Protein AF-X0W8N5-F1 (afdb_monomer_lite)

Secondary structure (DSSP, 8-state):
-HHHHHHHHHHHHTPPPTT---SS-----HHHHHHHHHHHHHTS--S-TTEEE-TTT--EEETTTS-EEETTTTEEE-HHHHHHHHHHHHTTS-S-HHHHHHHHHHHHHHHHHHHTT-

pLDDT: mean 88.97, std 12.88, range [35.81, 98.44]

Foldseek 3Di:
DLVVLQVQLVQLCPDDDPPDDDPDTHRDDLVRSVVVVCCCVPVVVNDPNQWDAAPPPSGIDGNVVAWDFQVVVGGTHGRVRLVVLVVCVVVVVDDDSNVSVNVVVVVVVVVVVVVVPD

Structure (mmCIF, N/CA/C/O backbone):
data_AF-X0W8N5-F1
#
_entry.id   AF-X0W8N5-F1
#
loop_
_atom_site.group_PDB
_atom_site.id
_atom_site.type_symbol
_atom_site.label_atom_id
_atom_site.label_alt_id
_atom_site.label_comp_id
_atom_site.label_asym_id
_atom_site.label_entity_id
_atom_site.label_seq_id
_atom_site.pdbx_PDB_ins_code
_atom_site.Cartn_x
_atom_site.Cartn_y
_atom_site.Cartn_z
_atom_site.occupancy
_atom_site.B_iso_or_equiv
_atom_site.auth_seq_id
_atom_site.auth_comp_id
_atom_site.auth_asym_id
_atom_site.auth_atom_id
_atom_site.pdbx_PDB_model_num
ATOM 1 N N . THR A 1 1 ? -9.125 -11.977 5.376 1.00 95.06 1 THR A N 1
ATOM 2 C CA . THR A 1 1 ? -9.075 -12.238 3.916 1.00 95.06 1 THR A CA 1
ATOM 3 C C . THR A 1 1 ? -8.726 -10.945 3.203 1.00 95.06 1 THR A C 1
ATOM 5 O O . THR A 1 1 ? -8.719 -9.918 3.871 1.00 95.06 1 THR A O 1
ATOM 8 N N . LEU A 1 2 ? -8.455 -10.965 1.891 1.00 96.81 2 LEU A N 1
ATOM 9 C CA . LEU A 1 2 ? -8.229 -9.727 1.131 1.00 96.81 2 LEU A CA 1
ATOM 10 C C . LEU A 1 2 ? -9.422 -8.768 1.268 1.00 96.81 2 LEU A C 1
ATOM 12 O O . LEU A 1 2 ? -9.234 -7.606 1.600 1.00 96.81 2 LEU A O 1
ATOM 16 N N . GLU A 1 3 ? -10.643 -9.290 1.127 1.00 96.12 3 GLU A N 1
ATOM 17 C CA . GLU A 1 3 ? -11.897 -8.535 1.275 1.00 96.12 3 GLU A CA 1
ATOM 18 C C . GLU A 1 3 ? -12.004 -7.826 2.637 1.00 96.12 3 GLU A C 1
ATOM 20 O O . GLU A 1 3 ? -12.244 -6.626 2.696 1.00 96.12 3 GLU A O 1
ATOM 25 N N . GLN A 1 4 ? -11.729 -8.531 3.739 1.00 96.25 4 GLN A N 1
ATOM 26 C CA . GLN A 1 4 ? -11.744 -7.928 5.080 1.00 96.25 4 GLN A CA 1
ATOM 27 C C . GLN A 1 4 ? -10.650 -6.867 5.263 1.00 96.25 4 GLN A C 1
ATOM 29 O O . GLN A 1 4 ? -10.845 -5.888 5.979 1.00 96.25 4 GLN A O 1
ATOM 34 N N . THR A 1 5 ? -9.484 -7.058 4.642 1.00 97.56 5 THR A N 1
ATOM 35 C CA . THR A 1 5 ? -8.407 -6.063 4.684 1.00 97.56 5 THR A CA 1
ATOM 36 C C . THR A 1 5 ? -8.775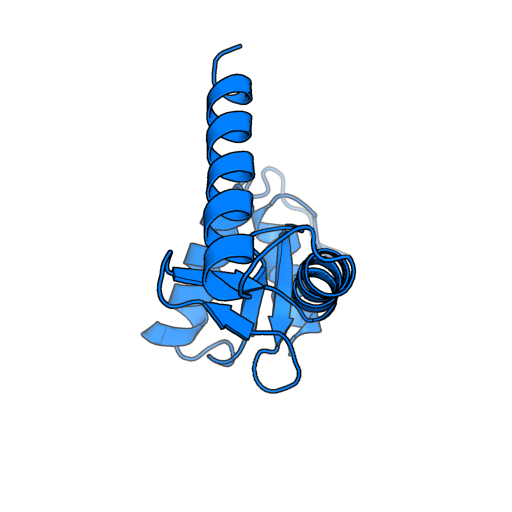 -4.825 3.869 1.00 97.56 5 THR A C 1
ATOM 38 O O . THR A 1 5 ? -8.489 -3.715 4.308 1.00 97.56 5 THR A O 1
ATOM 41 N N . GLN A 1 6 ? -9.443 -4.992 2.726 1.00 96.94 6 GLN A N 1
ATOM 42 C CA . GLN A 1 6 ? -9.965 -3.887 1.920 1.00 96.94 6 GLN A CA 1
ATOM 43 C C . GLN A 1 6 ? -11.051 -3.107 2.669 1.00 96.94 6 GLN A C 1
ATOM 45 O O . GLN A 1 6 ? -11.008 -1.881 2.685 1.00 96.94 6 GLN A O 1
ATOM 50 N N . GLU A 1 7 ? -11.960 -3.792 3.365 1.00 96.06 7 GLU A N 1
ATOM 51 C CA . GLU A 1 7 ? -12.970 -3.145 4.210 1.00 96.06 7 GLU A CA 1
ATOM 52 C C . GLU A 1 7 ? -12.323 -2.368 5.371 1.00 96.06 7 GLU A C 1
ATOM 54 O O . GLU A 1 7 ? -12.675 -1.217 5.631 1.00 96.06 7 GLU A O 1
ATOM 59 N N . LEU A 1 8 ? -11.314 -2.945 6.040 1.00 96.94 8 LEU A N 1
ATOM 60 C CA . LEU A 1 8 ? -10.541 -2.234 7.065 1.00 96.94 8 LEU A CA 1
ATOM 61 C C . LEU A 1 8 ? -9.829 -1.006 6.482 1.00 96.94 8 LEU A C 1
ATOM 63 O O . LEU A 1 8 ? -9.815 0.056 7.102 1.00 96.94 8 LEU A O 1
ATOM 67 N N . TYR A 1 9 ? -9.237 -1.149 5.301 1.00 97.81 9 TYR A N 1
ATOM 68 C CA . TYR A 1 9 ? -8.553 -0.074 4.599 1.00 97.81 9 TYR A CA 1
ATOM 69 C C . TYR A 1 9 ? -9.498 1.087 4.269 1.00 97.81 9 TYR A C 1
ATOM 71 O O . TYR A 1 9 ? -9.193 2.232 4.594 1.00 97.81 9 TYR A O 1
ATOM 79 N N . GLN A 1 10 ? -10.674 0.793 3.713 1.00 96.56 10 GLN A N 1
ATOM 80 C CA . GLN A 1 10 ? -11.742 1.767 3.463 1.00 96.56 10 GLN A CA 1
ATOM 81 C C . GLN A 1 10 ? -12.220 2.423 4.763 1.00 96.56 10 GLN A C 1
ATOM 83 O O . GLN A 1 10 ? -12.370 3.645 4.834 1.00 96.56 10 GLN A O 1
ATOM 88 N N . PHE A 1 11 ? -12.362 1.637 5.835 1.00 97.06 11 PHE A N 1
ATOM 89 C CA . PHE A 1 11 ? -12.725 2.167 7.143 1.00 97.06 11 PHE A CA 1
ATOM 90 C C . PHE A 1 11 ? -11.724 3.165 7.697 1.00 97.06 11 PHE A C 1
ATOM 92 O O . PHE A 1 11 ? -12.124 4.228 8.172 1.00 97.06 11 PHE A O 1
ATOM 99 N N . LEU A 1 12 ? -10.430 2.866 7.598 1.00 97.25 12 LEU A N 1
ATOM 100 C CA . LEU A 1 12 ? -9.360 3.764 8.026 1.00 97.25 12 LEU A CA 1
ATOM 101 C C . LEU A 1 12 ? -9.365 5.103 7.264 1.00 97.25 12 LEU A C 1
ATOM 103 O O . LEU A 1 12 ? -8.925 6.119 7.811 1.00 97.25 12 LEU A O 1
ATOM 107 N N . GLN A 1 13 ? -9.903 5.114 6.044 1.00 96.81 13 GLN A N 1
ATOM 108 C CA . GLN A 1 13 ? -10.066 6.306 5.208 1.00 96.81 13 GLN A CA 1
ATOM 109 C C . GLN A 1 13 ? -11.399 7.040 5.429 1.00 96.81 13 GLN A C 1
ATOM 111 O O . GLN A 1 13 ? -11.569 8.172 4.977 1.00 96.81 13 GLN A O 1
ATOM 116 N N . GLY A 1 14 ? -12.322 6.444 6.185 1.00 95.50 14 GLY A N 1
ATOM 117 C CA . GLY A 1 14 ? -13.543 7.096 6.652 1.00 95.50 14 GLY A CA 1
ATOM 118 C C . GLY A 1 14 ? -14.847 6.447 6.206 1.00 95.50 14 GLY A C 1
ATOM 119 O O . GLY A 1 14 ? -15.910 6.930 6.604 1.00 95.50 14 GLY A O 1
ATOM 120 N N . GLU A 1 15 ? -14.799 5.368 5.424 1.00 95.00 15 GLU A N 1
ATOM 121 C CA . GLU A 1 15 ? -15.996 4.611 5.051 1.00 95.00 15 GLU A CA 1
ATOM 122 C C . GLU A 1 15 ? -16.488 3.780 6.241 1.00 95.00 15 GLU A C 1
ATOM 124 O O . GLU A 1 15 ? -15.724 3.089 6.897 1.00 95.00 15 GLU A O 1
ATOM 129 N N . LEU A 1 16 ? -17.770 3.841 6.590 1.00 93.50 16 LEU A N 1
ATOM 130 C CA . LEU A 1 16 ? -18.270 3.046 7.714 1.00 93.50 16 LEU A CA 1
ATOM 131 C C . LEU A 1 16 ? -18.730 1.667 7.225 1.00 93.50 16 LEU A C 1
ATOM 133 O O . LEU A 1 16 ? -19.610 1.622 6.363 1.00 93.50 16 LEU A O 1
ATOM 137 N N . PRO A 1 17 ? -18.218 0.567 7.811 1.00 89.62 17 PRO A N 1
ATOM 138 C CA . PRO A 1 17 ? -18.750 -0.766 7.571 1.00 89.62 17 PRO A CA 1
ATOM 139 C C . PRO A 1 17 ? -20.240 -0.847 7.895 1.00 89.62 17 PRO A C 1
ATOM 141 O O . PRO A 1 17 ? -20.758 -0.117 8.754 1.00 89.62 17 PRO A O 1
ATOM 144 N N . GLU A 1 18 ? -20.936 -1.772 7.241 1.00 89.00 18 GLU A N 1
ATOM 145 C CA . GLU A 1 18 ? -22.366 -1.954 7.460 1.00 89.00 18 GLU A CA 1
ATOM 146 C C . GLU A 1 18 ? -22.664 -2.252 8.943 1.00 89.00 18 GLU A C 1
ATOM 148 O O . GLU A 1 18 ? -22.037 -3.092 9.587 1.00 89.00 18 GLU A O 1
ATOM 153 N N . GLY A 1 19 ? -23.630 -1.526 9.514 1.00 89.75 19 GLY A N 1
ATOM 154 C CA . GLY A 1 19 ? -24.047 -1.691 10.910 1.00 89.75 19 GLY A CA 1
ATOM 155 C C . GLY A 1 19 ? -23.185 -0.959 11.946 1.00 89.75 19 GLY A C 1
ATOM 156 O O . GLY A 1 19 ? -23.538 -0.961 13.129 1.00 89.75 19 GLY A O 1
ATOM 157 N N . PHE A 1 20 ? -22.103 -0.285 11.545 1.00 88.62 20 PHE A N 1
ATOM 158 C CA . PHE A 1 20 ? -21.288 0.508 12.462 1.00 88.62 20 PHE A CA 1
ATOM 159 C C . PHE A 1 20 ? -21.893 1.902 12.662 1.00 88.62 20 PHE A C 1
ATOM 161 O O . PHE A 1 20 ? -22.262 2.596 11.718 1.00 88.62 20 PHE A O 1
ATOM 168 N N . MET A 1 21 ? -21.955 2.350 13.917 1.00 88.44 21 MET A N 1
ATOM 169 C CA . MET A 1 21 ? -22.327 3.722 14.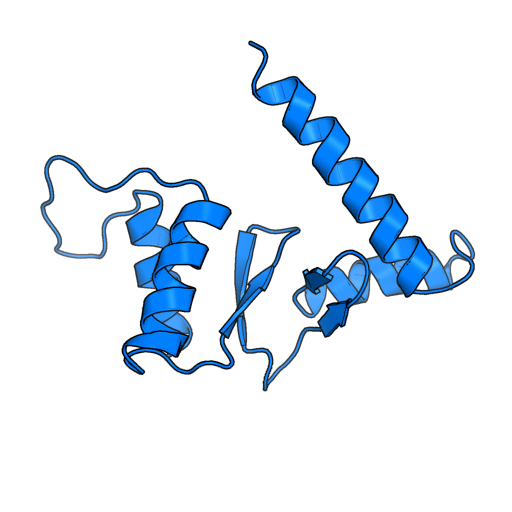270 1.00 88.44 21 MET A CA 1
ATOM 170 C C . MET A 1 21 ? -21.172 4.386 15.012 1.00 88.44 21 MET A C 1
ATOM 172 O O . MET A 1 21 ? -21.115 4.380 16.243 1.00 88.44 21 MET A O 1
ATOM 176 N N . LEU A 1 22 ? -20.243 4.965 14.253 1.00 92.00 22 LEU A N 1
ATOM 177 C CA . LEU A 1 22 ? -19.135 5.743 14.798 1.00 92.00 22 LEU A CA 1
ATOM 178 C C . LEU A 1 22 ? -19.355 7.230 14.511 1.00 92.00 22 LEU A C 1
ATOM 180 O O . LEU A 1 22 ? -19.565 7.623 13.369 1.00 92.00 22 LEU A O 1
ATOM 184 N N . LYS A 1 23 ? -19.290 8.077 15.546 1.00 90.06 23 LYS A N 1
ATOM 185 C CA . LYS A 1 23 ? -19.464 9.534 15.380 1.00 90.06 23 LYS A CA 1
ATOM 186 C C . LYS A 1 23 ? -18.319 10.187 14.606 1.00 90.06 23 LYS A C 1
ATOM 188 O O . LYS A 1 23 ? -18.546 11.164 13.903 1.00 90.06 23 LYS A O 1
ATOM 193 N N . THR A 1 24 ? -17.111 9.655 14.767 1.00 93.38 24 THR A N 1
ATOM 194 C CA . THR A 1 24 ? -15.891 10.215 14.183 1.00 93.38 24 THR A CA 1
ATOM 195 C C . THR A 1 24 ? -15.043 9.071 13.637 1.00 93.38 24 THR A C 1
ATOM 197 O O . THR A 1 24 ? -14.198 8.555 14.372 1.00 93.38 24 THR A O 1
ATOM 200 N N . PRO A 1 25 ? -15.296 8.611 12.399 1.00 93.50 25 PRO A N 1
ATOM 201 C CA . PRO A 1 25 ? -14.414 7.648 11.756 1.00 93.50 25 PRO A CA 1
ATOM 202 C C . PRO A 1 25 ? -13.019 8.256 11.542 1.00 93.50 25 PRO A C 1
ATOM 204 O O . PRO A 1 25 ? -12.891 9.486 11.463 1.00 93.50 25 PRO A O 1
ATOM 207 N N . PRO A 1 26 ? -11.972 7.418 11.479 1.00 95.38 26 PRO A N 1
ATOM 208 C CA . PRO A 1 26 ? -10.657 7.871 11.048 1.00 95.38 26 PRO A CA 1
ATOM 209 C C . PRO A 1 26 ? -10.739 8.452 9.628 1.00 95.38 26 PRO A C 1
ATOM 211 O O . PRO A 1 26 ? -11.653 8.153 8.867 1.00 95.38 26 PRO A O 1
ATOM 214 N N . LYS A 1 27 ? -9.811 9.350 9.303 1.00 96.06 27 LYS A N 1
ATOM 215 C CA . LYS A 1 27 ? -9.728 10.031 8.003 1.00 96.06 27 LYS A CA 1
ATOM 216 C C . LYS A 1 27 ? -8.277 10.069 7.560 1.00 96.06 27 LYS A C 1
ATOM 218 O O . LYS A 1 27 ? -7.646 11.124 7.553 1.00 96.06 27 LYS A O 1
ATOM 223 N N . LEU A 1 28 ? -7.717 8.888 7.356 1.00 97.06 28 LEU A N 1
ATOM 224 C CA . LEU A 1 28 ? -6.333 8.732 6.937 1.00 97.06 28 LEU A CA 1
ATOM 225 C C . LEU A 1 28 ? -6.252 8.792 5.412 1.00 97.06 28 LEU A C 1
ATOM 227 O O . LEU A 1 28 ? -7.195 8.393 4.736 1.00 97.06 28 LEU A O 1
ATOM 231 N N . SER A 1 29 ? -5.124 9.259 4.874 1.00 95.25 29 SER A N 1
ATOM 232 C CA . SER A 1 29 ? -4.811 9.014 3.463 1.00 95.25 29 SER A CA 1
ATOM 233 C C . SER A 1 29 ? -4.586 7.520 3.235 1.00 95.25 29 SER A C 1
ATOM 235 O O . SER A 1 29 ? -4.215 6.805 4.174 1.00 95.25 29 SER A O 1
ATOM 237 N N . GLY A 1 30 ? -4.732 7.048 1.998 1.00 94.69 30 GLY A N 1
ATOM 238 C CA . GLY A 1 30 ? -4.479 5.652 1.650 1.00 94.69 30 GLY A CA 1
ATOM 239 C C . GLY A 1 30 ? -3.112 5.149 2.125 1.00 94.69 30 GLY A C 1
ATOM 240 O O . GLY A 1 30 ? -3.014 4.099 2.756 1.00 94.69 30 GLY A O 1
ATOM 241 N N . LYS A 1 31 ? -2.055 5.954 1.977 1.00 93.00 31 LYS A N 1
ATOM 242 C CA . LYS A 1 31 ? -0.712 5.618 2.481 1.00 93.00 31 LYS A CA 1
ATOM 243 C C . LYS A 1 31 ? -0.651 5.469 4.008 1.00 93.00 31 LYS A C 1
ATOM 245 O O . LYS A 1 31 ? -0.039 4.533 4.528 1.00 93.00 31 LYS A O 1
ATOM 250 N N . MET A 1 32 ? -1.297 6.373 4.750 1.00 96.31 32 MET A N 1
ATOM 251 C CA . MET A 1 32 ? -1.364 6.294 6.216 1.00 96.31 32 MET A CA 1
ATOM 252 C C . MET A 1 32 ? -2.212 5.105 6.683 1.00 96.31 32 MET A C 1
ATOM 254 O O . MET A 1 32 ? -1.831 4.409 7.624 1.00 96.31 32 MET A O 1
ATOM 258 N N . ALA A 1 33 ? -3.337 4.848 6.014 1.00 98.12 33 ALA A N 1
ATOM 259 C CA . ALA A 1 33 ? -4.195 3.701 6.277 1.00 98.12 33 ALA A CA 1
ATOM 260 C C . ALA A 1 33 ? -3.436 2.386 6.055 1.00 98.12 33 ALA A C 1
ATOM 262 O O . ALA A 1 33 ? -3.438 1.519 6.932 1.00 98.12 33 ALA A O 1
ATOM 263 N N . PHE A 1 34 ? -2.714 2.258 4.938 1.00 98.00 34 PHE A N 1
ATOM 264 C CA . PHE A 1 34 ? -1.939 1.053 4.666 1.00 98.00 34 PHE A CA 1
ATOM 265 C C . PHE A 1 34 ? -0.762 0.882 5.630 1.00 98.00 34 PHE A C 1
ATOM 267 O O . PHE A 1 34 ? -0.501 -0.232 6.064 1.00 98.00 34 PHE A O 1
ATOM 274 N N . THR A 1 35 ? -0.119 1.965 6.080 1.00 97.56 35 THR A N 1
ATOM 275 C CA . THR A 1 35 ? 0.929 1.887 7.119 1.00 97.56 35 THR A CA 1
ATOM 276 C C . THR A 1 35 ? 0.423 1.196 8.394 1.00 97.56 35 THR A C 1
ATOM 278 O O . THR A 1 35 ? 1.146 0.415 9.014 1.00 97.56 35 THR A O 1
ATOM 281 N N . ILE A 1 36 ? -0.831 1.442 8.790 1.00 98.38 36 ILE A N 1
ATOM 282 C CA . ILE A 1 36 ? -1.447 0.743 9.927 1.00 98.38 36 ILE A CA 1
ATOM 283 C C . ILE A 1 36 ? -1.629 -0.744 9.612 1.00 98.38 36 ILE A C 1
ATOM 285 O O . ILE A 1 36 ? -1.284 -1.584 10.443 1.00 98.38 36 ILE A O 1
ATOM 289 N N . ILE A 1 37 ? -2.140 -1.073 8.423 1.00 98.38 37 ILE A N 1
ATOM 290 C CA . ILE A 1 37 ? -2.328 -2.461 7.975 1.00 98.38 37 ILE A CA 1
ATOM 291 C C . ILE A 1 37 ? -0.992 -3.207 7.950 1.00 98.38 37 ILE A C 1
ATOM 293 O O . ILE A 1 37 ? -0.907 -4.284 8.533 1.00 98.38 37 ILE A O 1
ATOM 297 N N . TYR A 1 38 ? 0.064 -2.596 7.420 1.00 97.81 38 TYR A N 1
ATOM 298 C CA . TYR A 1 38 ? 1.414 -3.153 7.388 1.00 97.81 38 TYR A CA 1
ATOM 299 C C . TYR A 1 38 ? 1.929 -3.511 8.789 1.00 97.81 38 TYR A C 1
ATOM 301 O O . TYR A 1 38 ? 2.483 -4.584 9.016 1.00 97.81 38 TYR A O 1
ATOM 309 N N . VAL A 1 39 ? 1.679 -2.665 9.795 1.00 98.31 39 VAL A N 1
ATOM 310 C CA . VAL A 1 39 ? 2.023 -2.996 11.188 1.00 98.31 39 VAL A CA 1
ATOM 311 C C . VAL A 1 39 ? 1.193 -4.178 11.710 1.00 98.31 39 VAL A C 1
ATOM 313 O O . VAL A 1 39 ? 1.723 -5.031 12.430 1.00 98.31 39 VAL A O 1
ATOM 316 N N . LEU A 1 40 ? -0.094 -4.261 11.362 1.00 98.44 40 LEU A N 1
ATOM 317 C CA . LEU A 1 40 ? -0.954 -5.396 11.726 1.00 98.44 40 LEU A CA 1
ATOM 318 C C . LEU A 1 40 ? -0.504 -6.703 11.054 1.00 98.44 40 LEU A C 1
ATOM 320 O O . LEU A 1 40 ? -0.589 -7.761 11.687 1.00 98.44 40 LEU A O 1
ATOM 324 N N . GLN A 1 41 ? 0.012 -6.619 9.826 1.00 97.81 41 GLN A N 1
ATOM 325 C CA . GLN A 1 41 ? 0.620 -7.723 9.088 1.00 97.81 41 GLN A CA 1
ATOM 326 C C . GLN A 1 41 ? 1.937 -8.159 9.717 1.00 97.81 41 GLN A C 1
ATOM 328 O O . GLN A 1 41 ? 2.077 -9.322 10.067 1.00 97.81 41 GLN A O 1
ATOM 333 N N . GLU A 1 42 ? 2.884 -7.243 9.929 1.00 97.38 42 GLU A N 1
ATOM 334 C CA . GLU A 1 42 ? 4.253 -7.589 10.317 1.00 97.38 42 GLU A CA 1
ATOM 335 C C . GLU A 1 42 ? 4.440 -7.810 11.810 1.00 97.38 42 GLU A C 1
ATOM 337 O O . GLU A 1 42 ? 5.035 -8.797 12.253 1.00 97.38 42 GLU A O 1
ATOM 342 N N . LYS A 1 43 ? 3.936 -6.879 12.621 1.00 97.94 43 LYS A N 1
ATOM 343 C CA . LYS A 1 43 ? 4.203 -6.889 14.057 1.00 97.94 43 LYS A CA 1
ATOM 344 C C . LYS A 1 43 ? 3.249 -7.801 14.806 1.00 97.94 43 LYS A C 1
ATOM 346 O O . LYS A 1 43 ? 3.666 -8.484 15.742 1.00 97.94 43 LYS A O 1
ATOM 351 N N . PHE A 1 44 ? 1.974 -7.754 14.433 1.00 97.75 44 PHE A N 1
ATOM 352 C CA . PHE A 1 44 ? 0.912 -8.452 15.150 1.00 97.75 44 PHE A CA 1
ATOM 353 C C . PHE A 1 44 ? 0.505 -9.772 14.493 1.00 97.75 44 PHE A C 1
ATOM 355 O O . PHE A 1 44 ? -0.141 -10.578 15.159 1.00 97.75 44 PHE A O 1
ATOM 362 N N . LYS A 1 45 ? 0.901 -10.008 13.231 1.00 97.06 45 LYS A N 1
ATOM 363 C CA . LYS A 1 45 ? 0.545 -11.199 12.443 1.00 97.06 45 LYS A CA 1
ATOM 364 C C . LYS A 1 45 ? -0.975 -11.473 12.449 1.00 97.06 45 LYS A C 1
ATOM 366 O O . LYS A 1 45 ? -1.410 -12.620 12.517 1.00 97.06 45 LYS A O 1
ATOM 371 N N . LEU A 1 46 ? -1.786 -10.407 12.430 1.00 97.44 46 LEU A N 1
ATOM 372 C CA . LEU A 1 46 ? -3.260 -10.475 12.424 1.00 97.44 46 LEU A CA 1
ATOM 373 C C . LEU A 1 46 ? -3.844 -10.489 11.010 1.00 97.44 46 LEU A C 1
ATOM 375 O O . LEU A 1 46 ? -4.973 -10.931 10.806 1.00 97.44 46 LEU A O 1
ATOM 379 N N . ILE A 1 47 ? -3.077 -9.981 10.052 1.00 97.75 47 ILE A N 1
ATOM 380 C CA . ILE A 1 47 ? -3.408 -9.915 8.634 1.00 97.75 47 ILE A CA 1
ATOM 381 C C . ILE A 1 47 ? -2.283 -10.652 7.886 1.00 97.75 47 ILE A C 1
ATOM 383 O O . ILE A 1 47 ? -1.136 -10.558 8.326 1.00 97.75 47 ILE A O 1
ATOM 387 N N . PRO A 1 48 ? -2.576 -11.405 6.811 1.00 97.25 48 PRO A N 1
ATOM 388 C CA . PRO A 1 48 ? -1.538 -12.014 5.981 1.00 97.25 48 PRO A CA 1
ATOM 389 C C . PRO A 1 48 ? -0.552 -10.973 5.446 1.00 97.25 48 PRO A C 1
ATOM 391 O O . PRO A 1 48 ? -0.979 -9.905 5.021 1.00 97.25 48 PRO A O 1
ATOM 394 N N . ASP A 1 49 ? 0.745 -11.270 5.459 1.00 96.50 49 ASP A N 1
ATOM 395 C CA . ASP A 1 49 ? 1.834 -10.348 5.096 1.00 96.50 49 ASP A CA 1
ATOM 396 C C . ASP A 1 49 ? 2.097 -10.230 3.588 1.00 96.50 49 ASP A C 1
ATOM 398 O O . ASP A 1 49 ? 2.967 -9.479 3.176 1.00 96.50 49 ASP A O 1
ATOM 402 N N . HIS A 1 50 ? 1.293 -10.895 2.761 1.00 96.75 50 HIS A N 1
ATOM 403 C CA . HIS A 1 50 ? 1.360 -10.819 1.299 1.00 96.75 50 HIS A CA 1
ATOM 404 C C . HIS A 1 50 ? 0.384 -9.793 0.686 1.00 96.75 50 HIS A C 1
ATOM 406 O O . HIS A 1 50 ? 0.276 -9.685 -0.535 1.00 96.75 50 HIS A O 1
ATOM 412 N N . PHE A 1 51 ? -0.376 -9.049 1.500 1.00 98.38 51 PHE A N 1
ATOM 413 C CA . PHE A 1 51 ? -1.206 -7.953 0.990 1.00 98.38 51 PHE A CA 1
ATOM 414 C C . PHE A 1 51 ? -0.399 -6.672 0.863 1.00 98.38 51 PHE A C 1
ATOM 416 O O . PHE A 1 51 ? 0.284 -6.285 1.805 1.00 98.38 51 PHE A O 1
ATOM 423 N N . GLU A 1 52 ? -0.559 -5.992 -0.265 1.00 97.88 52 GLU A N 1
ATOM 424 C CA . GLU A 1 52 ? 0.197 -4.797 -0.617 1.00 97.88 52 GLU A CA 1
ATOM 425 C C . GLU A 1 52 ? -0.716 -3.672 -1.096 1.00 97.88 52 GLU A C 1
ATOM 427 O O . GLU A 1 52 ? -1.831 -3.900 -1.574 1.00 97.88 52 GLU A O 1
ATOM 432 N N . HIS A 1 53 ? -0.253 -2.434 -0.954 1.00 97.12 53 HIS A N 1
ATOM 433 C CA . HIS A 1 53 ? -0.957 -1.245 -1.430 1.00 97.12 53 HIS A CA 1
ATOM 434 C C . HIS A 1 53 ? -0.419 -0.806 -2.781 1.00 97.12 53 HIS A C 1
ATOM 436 O O . HIS A 1 53 ? 0.785 -0.694 -2.981 1.00 97.12 53 HIS A O 1
ATOM 442 N N . CYS A 1 54 ? -1.316 -0.568 -3.733 1.00 95.88 54 CYS A N 1
ATOM 443 C CA . CYS A 1 54 ? -0.925 -0.047 -5.027 1.00 95.88 54 CYS A CA 1
ATOM 444 C C . CYS A 1 54 ? -0.761 1.472 -4.962 1.00 95.88 54 CYS A C 1
ATOM 446 O O . CYS A 1 54 ? -1.754 2.200 -4.905 1.00 95.88 54 CYS A O 1
ATOM 448 N N . GLU A 1 55 ? 0.473 1.939 -5.149 1.00 93.12 55 GLU A N 1
ATOM 449 C CA . GLU A 1 55 ? 0.844 3.365 -5.132 1.00 93.12 55 GLU A CA 1
ATOM 450 C C . GLU A 1 55 ? 0.155 4.194 -6.235 1.00 93.12 55 GLU A C 1
ATOM 452 O O . GLU A 1 55 ? 0.190 5.421 -6.228 1.00 93.12 55 GLU A O 1
ATOM 457 N N . ARG A 1 56 ? -0.491 3.537 -7.210 1.00 90.81 56 ARG A N 1
ATOM 458 C CA . ARG A 1 56 ? -1.203 4.201 -8.308 1.00 90.81 56 ARG A CA 1
ATOM 459 C C . ARG A 1 56 ? -2.667 4.487 -8.035 1.00 90.81 56 ARG A C 1
ATOM 461 O O . ARG A 1 56 ? -3.158 5.568 -8.338 1.00 90.81 56 ARG A O 1
ATOM 468 N N . CYS A 1 57 ? -3.395 3.428 -7.709 1.00 92.50 57 CYS A N 1
ATOM 469 C CA . CYS A 1 57 ? -4.854 3.419 -7.755 1.00 92.50 57 CYS A CA 1
ATOM 470 C C . CYS A 1 57 ? -5.466 3.255 -6.372 1.00 92.50 57 CYS A C 1
ATOM 472 O O . CYS A 1 57 ? -6.679 3.108 -6.275 1.00 92.50 57 CYS A O 1
ATOM 474 N N . ASP A 1 58 ? -4.625 3.307 -5.336 1.00 92.94 58 ASP A N 1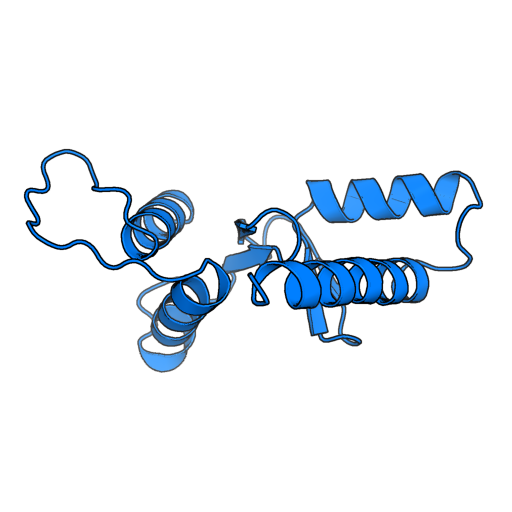
ATOM 475 C CA . ASP A 1 58 ? -5.035 3.319 -3.940 1.00 92.94 58 ASP A CA 1
ATOM 476 C C . ASP A 1 58 ? -5.876 2.091 -3.560 1.00 92.94 58 ASP A C 1
ATOM 478 O O . ASP A 1 58 ? -6.852 2.164 -2.822 1.00 92.94 58 ASP A O 1
ATOM 482 N N . VAL A 1 59 ? -5.509 0.929 -4.112 1.00 94.94 59 VAL A N 1
ATOM 483 C CA . VAL A 1 59 ? -6.157 -0.353 -3.811 1.00 94.94 59 VAL A CA 1
ATOM 4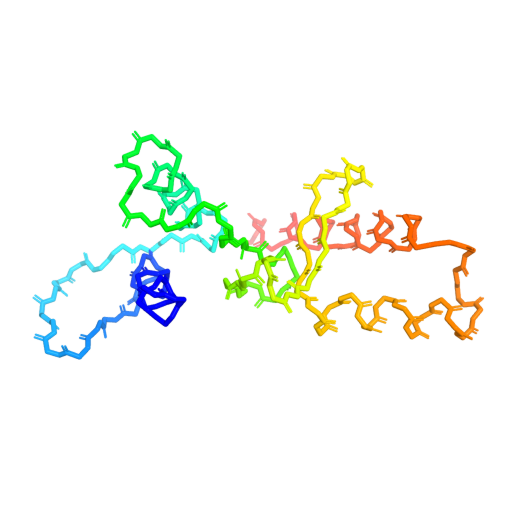84 C C . VAL A 1 59 ? -5.208 -1.260 -3.050 1.00 94.94 59 VAL A C 1
ATOM 486 O O . VAL A 1 59 ? -4.017 -1.318 -3.354 1.00 94.94 59 VAL A O 1
ATOM 489 N N . VAL A 1 60 ? -5.754 -2.025 -2.107 1.00 98.00 60 VAL A N 1
ATOM 490 C CA . VAL A 1 60 ? -5.047 -3.161 -1.511 1.00 98.00 60 VAL A CA 1
ATOM 491 C C . VAL A 1 60 ? -5.242 -4.380 -2.406 1.00 98.00 60 VAL A C 1
ATOM 493 O O . VAL A 1 60 ? -6.373 -4.698 -2.790 1.00 98.00 60 VAL A O 1
ATOM 496 N N . PHE A 1 61 ? -4.149 -5.054 -2.741 1.00 98.06 61 PHE A N 1
ATOM 497 C CA . PHE A 1 61 ? -4.123 -6.258 -3.563 1.00 98.06 61 PHE A CA 1
ATOM 498 C C . PHE A 1 61 ? -3.314 -7.362 -2.879 1.00 98.06 61 PHE A C 1
ATOM 500 O O . PHE A 1 61 ? -2.678 -7.142 -1.852 1.00 98.06 61 PHE A O 1
ATOM 507 N N . ASP A 1 62 ? -3.392 -8.566 -3.432 1.00 97.94 62 ASP A N 1
ATOM 508 C CA . ASP A 1 62 ? -2.690 -9.737 -2.923 1.00 97.94 62 ASP A CA 1
ATOM 509 C C . ASP A 1 62 ? -1.501 -10.066 -3.830 1.00 97.94 62 ASP A C 1
ATOM 511 O O . ASP A 1 62 ? -1.697 -10.518 -4.960 1.00 97.94 62 ASP A O 1
ATOM 515 N N . MET A 1 63 ? -0.287 -9.822 -3.331 1.00 96.81 63 MET A N 1
ATOM 516 C CA . MET A 1 63 ? 0.958 -9.994 -4.079 1.00 96.81 63 MET A CA 1
ATOM 517 C C . MET A 1 63 ? 1.269 -11.464 -4.388 1.00 96.81 63 MET A C 1
ATOM 519 O O . MET A 1 63 ? 1.944 -11.742 -5.377 1.00 96.81 63 MET A O 1
ATOM 523 N N . ASP A 1 64 ? 0.719 -12.415 -3.627 1.00 96.94 64 ASP A N 1
ATOM 524 C CA . ASP A 1 64 ? 0.863 -13.844 -3.934 1.00 96.94 64 ASP A CA 1
ATOM 525 C C . ASP A 1 64 ? 0.046 -14.255 -5.176 1.00 96.94 64 ASP A C 1
ATOM 527 O O . ASP A 1 64 ? 0.325 -15.288 -5.793 1.00 96.94 64 ASP A O 1
ATOM 531 N N . PHE A 1 65 ? -0.965 -13.463 -5.561 1.00 96.50 65 PHE A N 1
ATOM 532 C CA . PHE A 1 65 ? -1.847 -13.747 -6.700 1.00 96.50 65 PHE A CA 1
ATOM 533 C C . PHE A 1 65 ? -1.657 -12.811 -7.899 1.00 96.50 65 PHE A C 1
ATOM 535 O O . PHE A 1 65 ? -2.127 -13.151 -8.987 1.00 96.50 65 PHE A O 1
ATOM 542 N N . GLY A 1 66 ? -0.995 -11.666 -7.730 1.00 95.31 66 GLY A N 1
ATOM 543 C CA . GLY A 1 66 ? -0.721 -10.732 -8.819 1.00 95.31 66 GLY A CA 1
ATOM 544 C C . GLY A 1 66 ? -0.175 -9.386 -8.348 1.00 95.31 66 GLY A C 1
ATOM 545 O O . GLY A 1 66 ? -0.180 -9.064 -7.165 1.00 95.31 66 GLY A O 1
ATOM 546 N N . GLY A 1 67 ? 0.248 -8.561 -9.298 1.00 95.88 67 GLY A N 1
ATOM 547 C CA . GLY A 1 67 ? 1.001 -7.337 -9.057 1.00 95.88 67 GLY A CA 1
ATOM 548 C C . GLY A 1 67 ? 2.507 -7.570 -9.016 1.00 95.88 67 GLY A C 1
ATOM 549 O O . GLY A 1 67 ? 2.989 -8.676 -9.250 1.00 95.88 67 GLY A O 1
ATOM 550 N N . ASP A 1 68 ? 3.250 -6.493 -8.780 1.00 95.81 68 ASP A N 1
ATOM 551 C CA . ASP A 1 68 ? 4.711 -6.514 -8.785 1.00 95.81 68 ASP A CA 1
ATOM 552 C C . ASP A 1 68 ? 5.294 -5.454 -7.840 1.00 95.81 68 ASP A C 1
ATOM 554 O O . ASP A 1 68 ? 4.672 -4.407 -7.597 1.00 95.81 68 ASP A O 1
ATOM 558 N N . HIS A 1 69 ? 6.493 -5.738 -7.333 1.00 95.12 69 HIS A N 1
ATOM 559 C CA . HIS A 1 69 ? 7.303 -4.821 -6.537 1.00 95.12 69 HIS A CA 1
ATOM 560 C C . HIS A 1 69 ? 8.478 -4.314 -7.371 1.00 95.12 69 HIS A C 1
ATOM 562 O O . HIS A 1 69 ? 9.235 -5.090 -7.949 1.00 95.12 69 HIS A O 1
ATOM 568 N N . PHE A 1 70 ? 8.668 -2.999 -7.389 1.00 92.56 70 PHE A N 1
ATOM 569 C CA . PHE A 1 70 ? 9.784 -2.355 -8.070 1.00 92.56 70 PHE A CA 1
ATOM 570 C C . PHE A 1 70 ? 10.738 -1.768 -7.034 1.00 92.56 70 PHE A C 1
ATOM 572 O O . PHE A 1 70 ? 10.437 -0.723 -6.461 1.00 92.56 70 PHE A O 1
ATOM 579 N N . ASP A 1 71 ? 11.892 -2.417 -6.836 1.00 90.25 71 ASP A N 1
ATOM 580 C CA . ASP A 1 71 ? 12.871 -2.102 -5.776 1.00 90.25 71 ASP A CA 1
ATOM 581 C C . ASP A 1 71 ? 13.348 -0.639 -5.774 1.00 90.25 71 ASP A C 1
ATOM 583 O O . ASP A 1 71 ? 13.605 -0.049 -4.728 1.00 90.25 71 ASP A O 1
ATOM 587 N N . ASP A 1 72 ? 13.468 -0.038 -6.955 1.00 85.94 72 ASP A N 1
ATOM 588 C CA . ASP A 1 72 ? 13.849 1.358 -7.147 1.00 85.94 72 ASP A CA 1
ATOM 589 C C . ASP A 1 72 ? 12.793 1.988 -8.068 1.00 85.94 72 ASP A C 1
ATOM 591 O O . ASP A 1 72 ? 12.788 1.685 -9.266 1.00 85.94 72 ASP A O 1
ATOM 595 N N . PRO A 1 73 ? 11.840 2.783 -7.540 1.00 86.31 73 PRO A N 1
ATOM 596 C CA . PRO A 1 73 ? 11.920 3.569 -6.298 1.00 86.31 73 PRO A CA 1
ATOM 597 C C . PRO A 1 73 ? 11.342 2.924 -5.018 1.00 86.31 73 PRO A C 1
ATOM 599 O O . PRO A 1 73 ? 11.15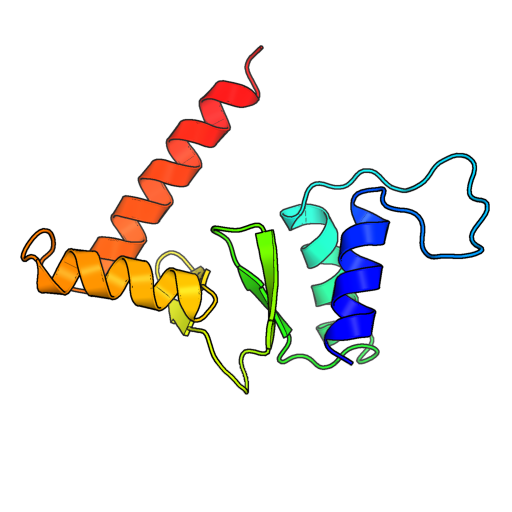4 3.626 -4.025 1.00 86.31 73 PRO A O 1
ATOM 602 N N . GLY A 1 74 ? 11.049 1.625 -5.012 1.00 90.50 74 GLY A N 1
ATOM 603 C CA . GLY A 1 74 ? 10.450 0.929 -3.869 1.00 90.50 74 GLY A CA 1
ATOM 604 C C . GLY A 1 74 ? 8.932 1.064 -3.862 1.00 90.50 74 GLY A C 1
ATOM 605 O O . GLY A 1 74 ? 8.361 1.554 -2.890 1.00 90.50 74 GLY A O 1
ATOM 606 N N . ILE A 1 75 ? 8.283 0.685 -4.966 1.00 92.06 75 ILE A N 1
ATOM 607 C CA . ILE A 1 75 ? 6.834 0.842 -5.137 1.00 92.06 75 ILE A CA 1
ATOM 608 C C . ILE A 1 75 ? 6.145 -0.468 -5.487 1.00 92.06 75 ILE A C 1
ATOM 610 O O . ILE A 1 75 ? 6.693 -1.314 -6.191 1.00 92.06 75 ILE A O 1
ATOM 614 N N . ASN A 1 76 ? 4.898 -0.578 -5.047 1.00 95.38 76 ASN A N 1
ATOM 615 C CA . ASN A 1 76 ? 4.031 -1.718 -5.298 1.00 95.38 76 ASN A CA 1
ATOM 616 C C . ASN A 1 76 ? 2.952 -1.340 -6.313 1.00 95.38 76 ASN A C 1
ATOM 618 O O . ASN A 1 76 ? 2.267 -0.321 -6.167 1.00 95.38 76 ASN A O 1
ATOM 622 N N . LEU A 1 77 ? 2.770 -2.166 -7.344 1.00 95.75 77 LEU A N 1
ATOM 623 C CA . LEU A 1 77 ? 1.727 -1.984 -8.352 1.00 95.75 77 LEU A CA 1
ATOM 624 C C . LEU A 1 77 ? 0.866 -3.237 -8.470 1.00 95.75 77 LEU A C 1
ATOM 626 O O . LEU A 1 77 ? 1.380 -4.335 -8.638 1.00 95.75 77 LEU A O 1
ATOM 630 N N . CYS A 1 78 ? -0.458 -3.071 -8.470 1.00 97.00 78 CYS A N 1
ATOM 631 C CA . CYS A 1 78 ? -1.363 -4.171 -8.790 1.00 97.00 78 CYS A CA 1
ATOM 632 C C . CYS A 1 78 ? -1.268 -4.550 -10.282 1.00 97.00 78 CYS A C 1
ATOM 634 O O . CYS A 1 78 ? -0.851 -3.736 -11.113 1.00 97.00 78 CYS A O 1
ATOM 636 N N . ASP A 1 79 ? -1.745 -5.743 -10.649 1.00 96.38 79 ASP A N 1
ATOM 637 C CA . ASP A 1 79 ? -1.702 -6.272 -12.027 1.00 96.38 79 ASP A CA 1
ATOM 638 C C . ASP A 1 79 ? -2.227 -5.306 -13.093 1.00 96.38 79 ASP A C 1
ATOM 640 O O . ASP A 1 79 ? -1.657 -5.180 -14.181 1.00 96.38 79 ASP A O 1
ATOM 644 N N . SER A 1 80 ? -3.319 -4.601 -12.790 1.00 95.12 80 SER A N 1
ATOM 645 C CA . SER A 1 80 ? -3.908 -3.619 -13.706 1.00 95.12 80 SER A CA 1
ATOM 646 C C . SER A 1 80 ? -2.933 -2.472 -13.994 1.00 95.12 80 SER A C 1
ATOM 648 O O . SER A 1 80 ? -2.759 -2.042 -15.140 1.00 95.12 80 SER A O 1
ATOM 650 N N . CYS A 1 81 ? -2.233 -2.010 -12.958 1.00 94.00 81 CYS A N 1
ATOM 651 C CA . CYS A 1 81 ? -1.271 -0.924 -13.064 1.00 94.00 81 CYS A CA 1
ATOM 652 C C . CYS A 1 81 ? 0.021 -1.377 -13.748 1.00 94.00 81 CYS A C 1
ATOM 654 O O . CYS A 1 81 ? 0.492 -0.663 -14.633 1.00 94.00 81 CYS A O 1
ATOM 656 N N . VAL A 1 82 ? 0.524 -2.575 -13.433 1.00 93.62 82 VAL A N 1
ATOM 657 C CA . VAL A 1 82 ? 1.662 -3.194 -14.135 1.00 93.62 82 VAL A CA 1
ATOM 658 C C . VAL A 1 82 ? 1.353 -3.347 -15.626 1.00 93.62 82 VAL A C 1
ATOM 660 O O . VAL A 1 82 ? 2.119 -2.897 -16.478 1.00 93.62 82 VAL A O 1
ATOM 663 N N . SER A 1 83 ? 0.177 -3.885 -15.961 1.00 92.06 83 SER A N 1
ATOM 664 C CA . SER A 1 83 ? -0.271 -4.062 -17.348 1.00 92.06 83 SER A CA 1
ATOM 665 C C . SER A 1 83 ? -0.332 -2.739 -18.112 1.00 92.06 83 SER A C 1
ATOM 667 O O . SER A 1 83 ? 0.017 -2.673 -19.292 1.00 92.06 83 SER A O 1
ATOM 669 N N . HIS A 1 84 ? -0.752 -1.660 -17.452 1.00 89.06 84 HIS A N 1
ATOM 670 C CA . HIS A 1 84 ? -0.772 -0.337 -18.064 1.00 89.06 84 HIS A CA 1
ATOM 671 C C . HIS A 1 84 ? 0.638 0.184 -18.374 1.00 89.06 84 HIS A C 1
ATOM 673 O O . HIS A 1 84 ? 0.850 0.746 -19.449 1.00 89.06 84 HIS A O 1
ATOM 679 N N . VAL A 1 85 ? 1.607 -0.016 -17.474 1.00 87.31 85 VAL A N 1
ATOM 680 C CA . VAL A 1 85 ? 3.011 0.344 -17.737 1.00 87.31 85 VAL A CA 1
ATOM 681 C C . VAL A 1 85 ? 3.570 -0.499 -18.888 1.00 87.31 85 VAL A C 1
ATOM 683 O O . VAL A 1 85 ? 4.159 0.050 -19.821 1.00 87.31 85 VAL A O 1
ATOM 686 N N . PHE A 1 86 ? 3.287 -1.805 -18.899 1.00 88.12 86 PHE A N 1
ATOM 687 C CA . PHE A 1 86 ? 3.680 -2.702 -19.985 1.00 88.12 86 PHE A CA 1
ATOM 688 C C . PHE A 1 86 ? 3.162 -2.241 -21.353 1.00 88.12 86 PHE A C 1
ATOM 690 O O . PHE A 1 86 ? 3.900 -2.224 -22.336 1.00 88.12 86 PHE A O 1
ATOM 697 N N . TRP A 1 87 ? 1.905 -1.803 -21.429 1.00 85.44 87 TRP A N 1
ATOM 698 C CA . TRP A 1 87 ? 1.337 -1.282 -22.672 1.00 85.44 87 TRP A CA 1
ATOM 699 C C . TRP A 1 87 ? 2.060 -0.038 -23.200 1.00 85.44 87 TRP A C 1
ATOM 701 O O . TRP A 1 87 ? 2.189 0.110 -24.416 1.00 85.44 87 TRP A O 1
ATOM 711 N N . ARG A 1 88 ? 2.552 0.842 -22.320 1.00 79.88 88 ARG A N 1
ATOM 712 C CA . ARG A 1 88 ? 3.354 2.011 -22.724 1.00 79.88 88 ARG A CA 1
ATOM 713 C C . ARG A 1 88 ? 4.716 1.584 -23.276 1.00 79.88 88 ARG A C 1
ATOM 715 O O . ARG A 1 88 ? 5.137 2.086 -24.317 1.00 79.88 88 ARG A O 1
ATOM 722 N N . LEU A 1 89 ? 5.354 0.589 -22.654 1.00 84.06 89 LEU A N 1
ATOM 723 C CA . LEU A 1 89 ? 6.599 -0.012 -23.157 1.00 84.06 89 LEU A CA 1
ATOM 724 C C . LEU A 1 89 ? 6.415 -0.640 -24.538 1.00 84.06 89 LEU A C 1
ATOM 726 O O . LEU A 1 89 ? 7.187 -0.365 -25.451 1.00 84.06 89 LEU A O 1
ATOM 730 N N . ALA A 1 90 ? 5.360 -1.437 -24.720 1.00 83.50 90 ALA A N 1
ATOM 731 C CA . ALA A 1 90 ? 5.077 -2.119 -25.981 1.00 83.50 90 ALA A CA 1
ATOM 732 C C . ALA A 1 90 ? 4.821 -1.149 -27.150 1.00 83.50 90 ALA A C 1
ATOM 734 O O . ALA A 1 90 ? 5.048 -1.498 -28.308 1.00 83.50 90 ALA A O 1
ATOM 735 N N . LYS A 1 91 ? 4.383 0.082 -26.861 1.00 84.00 91 LYS A N 1
ATOM 736 C CA . LYS A 1 91 ? 4.242 1.162 -27.850 1.00 84.00 91 LYS A CA 1
ATOM 737 C C . LYS A 1 91 ? 5.563 1.852 -28.209 1.00 84.00 91 LYS A C 1
ATOM 739 O O . LYS A 1 91 ? 5.559 2.747 -29.050 1.00 84.00 91 LYS A O 1
ATOM 744 N N . GLY A 1 92 ? 6.678 1.445 -27.601 1.00 76.31 92 GLY A N 1
ATOM 745 C CA . GLY A 1 92 ? 7.986 2.068 -27.786 1.00 76.31 92 GLY A CA 1
ATOM 746 C C . GLY A 1 92 ? 8.105 3.435 -27.112 1.00 76.31 92 GLY A C 1
ATOM 747 O O . GLY A 1 92 ? 8.996 4.202 -27.461 1.00 76.31 92 GLY A O 1
ATOM 748 N N . GLU A 1 93 ? 7.214 3.762 -26.166 1.00 73.00 93 GLU A N 1
ATOM 749 C CA . GLU A 1 93 ? 7.288 5.026 -25.421 1.00 73.00 93 GLU A CA 1
ATOM 750 C C . GLU A 1 93 ? 8.454 5.029 -24.419 1.00 73.00 93 GLU A C 1
ATOM 752 O O . GLU A 1 93 ? 8.888 6.105 -24.006 1.00 73.00 93 GLU A O 1
ATOM 757 N N . LYS A 1 94 ? 8.937 3.843 -24.013 1.00 72.69 94 LYS A N 1
ATOM 758 C CA . LYS A 1 94 ? 9.964 3.636 -22.981 1.00 72.69 94 LYS A CA 1
ATOM 759 C C . LYS A 1 94 ? 10.883 2.458 -23.325 1.00 72.69 94 LYS A C 1
ATOM 761 O O . LYS A 1 94 ? 10.508 1.572 -24.090 1.00 72.69 94 LYS A O 1
ATOM 766 N N . ASP A 1 95 ? 12.086 2.475 -22.762 1.00 75.19 95 ASP A N 1
ATOM 767 C CA . ASP A 1 95 ? 13.194 1.555 -23.037 1.00 75.19 95 ASP A CA 1
ATOM 768 C C . ASP A 1 95 ? 13.168 0.284 -22.173 1.00 75.19 95 ASP A C 1
ATOM 770 O O . ASP A 1 95 ? 13.480 -0.798 -22.671 1.00 75.19 95 ASP A O 1
ATOM 774 N N . ASN A 1 96 ? 12.777 0.391 -20.899 1.00 84.62 96 ASN A N 1
ATOM 775 C CA . ASN A 1 96 ? 12.585 -0.749 -20.000 1.00 84.62 96 ASN A CA 1
ATOM 776 C C . ASN A 1 96 ? 11.555 -0.462 -18.888 1.00 84.62 96 ASN A C 1
ATOM 778 O O . ASN A 1 96 ? 11.181 0.687 -18.644 1.00 84.62 96 ASN A O 1
ATOM 782 N N . MET A 1 97 ? 11.092 -1.530 -18.227 1.00 84.88 97 MET A N 1
ATOM 783 C CA . MET A 1 97 ? 10.040 -1.466 -17.206 1.00 84.88 97 MET A CA 1
ATOM 784 C C . MET A 1 97 ? 10.427 -0.617 -15.998 1.00 84.88 97 MET A C 1
ATOM 786 O O . MET A 1 97 ? 9.648 0.243 -15.605 1.00 84.88 97 MET A O 1
ATOM 790 N N . GLU A 1 98 ? 11.624 -0.806 -15.448 1.00 85.19 98 GLU A N 1
ATOM 791 C CA . GLU A 1 98 ? 12.076 -0.061 -14.269 1.00 85.19 98 GLU A CA 1
ATOM 792 C C . GLU A 1 98 ? 12.097 1.449 -14.528 1.00 85.19 98 GLU A C 1
ATOM 794 O O . GLU A 1 98 ? 11.563 2.222 -13.737 1.00 85.19 98 GLU A O 1
ATOM 799 N N . ASN A 1 99 ? 12.634 1.885 -15.669 1.00 83.81 99 ASN A N 1
ATOM 800 C CA . ASN A 1 99 ? 12.655 3.296 -16.051 1.00 83.81 99 ASN A CA 1
ATOM 801 C C . ASN A 1 99 ? 11.244 3.850 -16.269 1.00 83.81 99 ASN A C 1
ATOM 803 O O . ASN A 1 99 ? 10.935 4.946 -15.802 1.00 83.81 99 ASN A O 1
ATOM 807 N N . ALA A 1 100 ? 10.369 3.085 -16.931 1.00 86.44 100 ALA A N 1
ATOM 808 C CA . ALA A 1 100 ? 8.981 3.489 -17.134 1.00 86.44 100 ALA A CA 1
ATOM 809 C C . ALA A 1 100 ? 8.239 3.677 -15.805 1.00 86.44 100 ALA A C 1
ATOM 811 O O . ALA A 1 100 ? 7.468 4.625 -15.665 1.00 86.44 100 ALA A O 1
ATOM 812 N N . VAL A 1 101 ? 8.490 2.798 -14.832 1.00 87.62 101 VAL A N 1
ATOM 813 C CA . VAL A 1 101 ? 7.932 2.894 -13.483 1.00 87.62 101 VAL A CA 1
ATOM 814 C C . VAL A 1 101 ? 8.516 4.086 -12.723 1.00 87.62 101 VAL A C 1
ATOM 816 O O . VAL A 1 101 ? 7.749 4.858 -12.155 1.00 87.62 101 VAL A O 1
ATOM 819 N N . LYS A 1 102 ? 9.839 4.287 -12.750 1.00 86.94 102 LYS A N 1
ATOM 820 C CA . LYS A 1 102 ? 10.524 5.408 -12.079 1.00 86.94 102 LYS A CA 1
ATOM 821 C C . LYS A 1 102 ? 10.031 6.769 -12.546 1.00 86.94 102 LYS A C 1
ATOM 823 O O . LYS A 1 102 ? 9.701 7.624 -11.729 1.00 86.94 102 LYS A O 1
ATOM 828 N N . GLU A 1 103 ? 9.984 6.978 -13.856 1.00 83.31 103 GLU A N 1
ATOM 829 C CA . GLU A 1 103 ? 9.520 8.244 -14.423 1.00 83.31 103 GLU A CA 1
ATOM 830 C C . GLU A 1 103 ? 8.048 8.484 -14.102 1.00 83.31 103 GLU A C 1
ATOM 832 O O . GLU A 1 103 ? 7.663 9.588 -13.728 1.00 83.31 103 GLU A O 1
ATOM 837 N N . TRP A 1 104 ? 7.229 7.437 -14.189 1.00 83.00 104 TRP A N 1
ATOM 838 C CA . TRP A 1 104 ? 5.817 7.536 -13.856 1.00 83.00 104 TRP A CA 1
ATOM 839 C C . TRP A 1 104 ? 5.584 7.803 -12.357 1.00 83.00 104 TRP A C 1
ATOM 841 O O . TRP A 1 104 ? 4.720 8.602 -12.000 1.00 83.00 104 TRP A O 1
ATOM 851 N N . TYR A 1 105 ? 6.386 7.211 -11.471 1.00 82.69 105 TYR A N 1
ATOM 852 C CA . TYR A 1 105 ? 6.363 7.530 -10.044 1.00 82.69 105 TYR A CA 1
ATOM 853 C C . TYR A 1 105 ? 6.750 8.992 -9.785 1.00 82.69 105 TYR A C 1
ATOM 855 O O . TYR A 1 105 ? 6.077 9.673 -9.017 1.00 82.69 105 TYR A O 1
ATOM 863 N N . ALA A 1 106 ? 7.761 9.514 -10.487 1.00 83.56 106 ALA A N 1
ATOM 864 C CA . ALA A 1 106 ? 8.120 10.929 -10.404 1.00 83.56 106 ALA A CA 1
ATOM 865 C C . ALA A 1 106 ? 6.981 11.853 -10.888 1.00 83.56 106 ALA A C 1
ATOM 867 O O . ALA A 1 106 ? 6.760 12.916 -10.311 1.00 83.56 106 ALA A O 1
ATOM 868 N N . GLU A 1 107 ? 6.230 11.462 -11.925 1.00 81.75 107 GLU A N 1
ATOM 869 C CA . GLU A 1 107 ? 5.028 12.188 -12.368 1.00 81.75 107 GLU A CA 1
ATOM 870 C C . GLU A 1 107 ? 3.946 12.220 -11.276 1.00 81.75 107 GLU A C 1
ATOM 872 O O . GLU A 1 107 ? 3.325 13.261 -11.069 1.00 81.75 107 GLU A O 1
ATOM 877 N N . LEU A 1 108 ? 3.723 11.114 -10.557 1.00 73.56 108 LEU A N 1
ATOM 878 C CA . LEU A 1 108 ? 2.769 11.078 -9.445 1.00 73.56 108 LEU A CA 1
ATOM 879 C C . LEU A 1 108 ? 3.173 12.006 -8.299 1.00 73.56 108 LEU A C 1
ATOM 881 O O . LEU A 1 108 ? 2.350 12.799 -7.843 1.00 73.56 108 LEU A O 1
ATOM 885 N N . THR A 1 109 ? 4.426 11.928 -7.847 1.00 72.56 109 THR A N 1
ATOM 886 C CA . THR A 1 109 ? 4.892 12.717 -6.698 1.00 72.56 109 THR A CA 1
ATOM 887 C C . THR A 1 109 ? 4.877 14.213 -6.998 1.00 72.56 109 THR A C 1
ATOM 889 O O . THR A 1 109 ? 4.425 14.998 -6.173 1.00 72.56 109 THR A O 1
ATOM 892 N N . ASN A 1 110 ? 5.271 14.610 -8.212 1.00 73.19 110 ASN A N 1
ATOM 893 C CA . ASN A 1 110 ? 5.277 16.019 -8.613 1.00 73.19 110 ASN A CA 1
ATOM 894 C C . ASN A 1 110 ? 3.867 16.628 -8.719 1.00 73.19 110 ASN A C 1
ATOM 896 O O . ASN A 1 110 ? 3.717 17.838 -8.575 1.00 73.19 110 ASN A O 1
ATOM 900 N N . ASN A 1 111 ? 2.841 15.817 -8.995 1.00 61.62 111 ASN A N 1
ATOM 901 C CA . ASN A 1 111 ? 1.455 16.286 -9.024 1.00 61.62 111 ASN A CA 1
ATOM 902 C C . ASN A 1 111 ? 0.837 16.365 -7.618 1.00 61.62 111 ASN A C 1
ATOM 904 O O . ASN A 1 111 ? 0.054 17.276 -7.367 1.00 61.62 111 ASN A O 1
ATOM 908 N N . ALA A 1 112 ? 1.219 15.474 -6.697 1.00 57.53 112 ALA A N 1
ATOM 909 C CA . ALA A 1 112 ? 0.751 15.499 -5.308 1.00 57.53 112 ALA A CA 1
ATOM 910 C C . ALA A 1 112 ? 1.245 16.740 -4.536 1.00 57.53 112 ALA A C 1
ATOM 912 O O . ALA A 1 112 ? 0.474 17.357 -3.803 1.00 57.53 112 ALA A O 1
ATOM 913 N N . ASP A 1 113 ? 2.490 17.174 -4.773 1.00 51.66 113 ASP A N 1
ATOM 914 C CA . ASP A 1 113 ? 3.064 18.380 -4.148 1.00 51.66 113 ASP A CA 1
ATOM 915 C C . ASP A 1 113 ? 2.359 19.689 -4.570 1.00 51.66 113 ASP A C 1
ATOM 917 O O . ASP A 1 113 ? 2.508 20.718 -3.909 1.00 51.66 113 ASP A O 1
ATOM 921 N N . MET A 1 114 ? 1.587 19.678 -5.665 1.00 48.69 114 MET A N 1
ATOM 922 C CA . MET A 1 114 ? 0.800 20.838 -6.106 1.00 48.69 114 MET A CA 1
ATOM 923 C C . MET A 1 114 ? -0.590 20.919 -5.457 1.00 48.69 114 MET A C 1
ATOM 925 O O . MET A 1 114 ? -1.153 22.009 -5.416 1.00 48.69 114 MET A O 1
ATOM 929 N N . GLU A 1 115 ? -1.143 19.813 -4.946 1.00 46.09 115 GLU A N 1
ATOM 930 C CA . GLU A 1 115 ? -2.482 19.780 -4.329 1.00 46.09 115 GLU A CA 1
ATOM 931 C C . GLU A 1 115 ? -2.458 20.053 -2.811 1.00 46.09 115 GLU A C 1
ATOM 933 O O . GLU A 1 115 ? -3.460 20.489 -2.253 1.00 46.09 115 GLU A O 1
ATOM 938 N N . GLU A 1 116 ? -1.316 19.886 -2.131 1.00 44.84 116 GLU A N 1
ATOM 939 C CA . GLU A 1 116 ? -1.162 20.233 -0.702 1.00 44.84 116 GLU A CA 1
ATOM 940 C C . GLU A 1 116 ? -0.848 21.729 -0.452 1.00 44.84 116 GLU A C 1
ATOM 942 O O . GLU A 1 116 ? -0.647 22.151 0.690 1.00 44.84 116 GLU A O 1
ATOM 947 N N . GLY A 1 117 ? -0.798 22.542 -1.516 1.00 41.97 117 GLY A N 1
ATOM 948 C CA . GLY A 1 117 ? -0.443 23.966 -1.486 1.00 41.97 117 GLY A CA 1
ATOM 949 C C . GLY A 1 117 ? -1.604 24.969 -1.565 1.00 41.97 117 GLY A C 1
ATOM 950 O O . GLY A 1 117 ? -1.321 26.170 -1.605 1.00 41.97 117 GLY A O 1
ATOM 951 N N . GLU A 1 118 ? -2.867 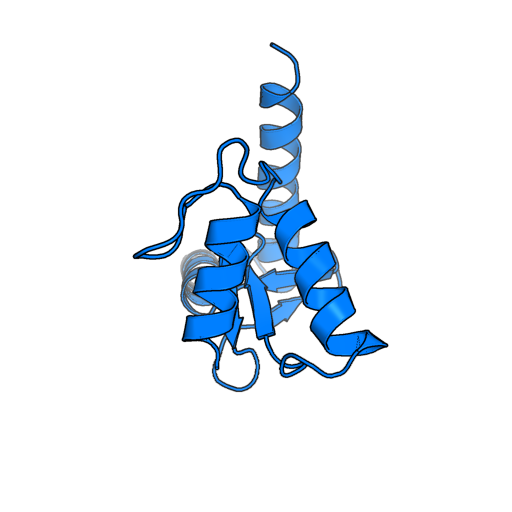24.522 -1.597 1.00 35.81 118 GLU A N 1
ATOM 952 C CA . GLU A 1 118 ? -4.068 25.385 -1.686 1.00 35.81 118 GLU A CA 1
ATOM 953 C C . GLU A 1 118 ? -4.920 25.423 -0.405 1.00 35.81 118 GLU A C 1
ATOM 955 O O . GLU A 1 118 ? -5.247 24.354 0.159 1.00 35.81 118 GLU A O 1
#

Sequence (118 aa):
TLEQTQELYQFLQGELPEGFMLKTPPKLSGKMAFTIIYVLQEKFKLIPDHFEHCERCDVVFDMDFGGDHFDDPGINLCDSCVSHVFWRLAKGEKDNMENAVKEWYAELTNNADMEEGE

Organism: NCBI:txid412755

Radius of gyration: 16.13 Å; chains: 1; bounding box: 38×39×43 Å